Protein AF-U2DZN2-F1 (afdb_monomer_lite)

Foldseek 3Di:
DDCVVVVVVVVVVVVVCVVDPLSVLLVVLVVVQVVPPVSVVLVVVLVVLVVVLVVCVVVVHPCNVVSVVVNVVSVVVQCVPVSSVSNVVSVVVVVVVVVVVVVVVVVVVCVVVD

pLDDT: mean 92.23, std 7.86, range [47.16, 97.44]

Sequence (114 aa):
MNNQGIEEQLDHLLALIDENEAVRRFRELEKMLNENEVIKQRIEQFKDVQKLYTVKEAKKEEEAEALKSLYEETKDNLLNIPLFNEYINLQTELNDLLQQISFILEHELEKDRV

InterPro domains:
  IPR010368 Control of competence regulator ComK, YlbF/YmcA [PF06133] (6-109)
  IPR016783 Biofilm formation YmcA [PIRSF021287] (3-110)
  IPR023378 YheA/YmcA-like domain superfamily [G3DSA:1.20.1500.10] (1-113)
  IPR023378 YheA/YmcA-like domain superfamily [SSF158622] (3-111)

Secondary structure (DSSP, 8-state):
---HHHHHHHHHHHHHHHH-HHHHHHHHHHHHHHH-HHHHHHHHHHHHHHHHHHHHHHTT-THHHHHHHHHHHHHHHHHTSHHHHHHHHHHHHHHHHHHHHHHHHHHHHHHTT-

Organism: NCBI:txid1033810

Structure (mmCIF, N/CA/C/O backbone):
data_AF-U2DZN2-F1
#
_entry.id   AF-U2DZN2-F1
#
loop_
_atom_site.group_PDB
_atom_site.id
_atom_site.type_symbol
_atom_site.label_atom_id
_atom_site.label_alt_id
_atom_site.label_comp_id
_atom_site.label_asym_id
_atom_site.label_entity_id
_atom_site.label_seq_id
_atom_site.pdbx_PDB_ins_code
_atom_site.Cartn_x
_atom_site.Cartn_y
_atom_site.Cartn_z
_atom_site.occupancy
_atom_site.B_iso_or_equiv
_atom_site.auth_seq_id
_atom_site.auth_comp_id
_atom_site.auth_asym_id
_atom_site.auth_atom_id
_atom_site.pdbx_PDB_model_num
ATOM 1 N N . MET A 1 1 ? 2.027 20.563 27.325 1.00 56.56 1 MET A N 1
ATOM 2 C CA . MET A 1 1 ? 0.618 20.241 27.019 1.00 56.56 1 MET A CA 1
ATOM 3 C C . MET A 1 1 ? 0.423 18.767 27.300 1.00 56.56 1 MET A C 1
ATOM 5 O O . MET A 1 1 ? 1.317 18.004 26.962 1.00 56.56 1 MET A O 1
ATOM 9 N N . ASN A 1 2 ? -0.657 18.393 27.988 1.00 70.81 2 ASN A N 1
ATOM 10 C CA . ASN A 1 2 ? -0.998 16.985 28.164 1.00 70.81 2 ASN A CA 1
ATOM 11 C C . ASN A 1 2 ? -1.777 16.535 26.920 1.00 70.81 2 ASN A C 1
ATOM 13 O O . ASN A 1 2 ? -2.864 17.054 26.680 1.00 70.81 2 ASN A O 1
ATOM 17 N N . ASN A 1 3 ? -1.198 15.633 26.130 1.00 87.50 3 ASN A N 1
ATOM 18 C CA . ASN A 1 3 ? -1.799 15.126 24.894 1.00 87.50 3 ASN A CA 1
ATOM 19 C C . ASN A 1 3 ? -2.651 13.871 25.126 1.00 87.50 3 ASN A C 1
ATOM 21 O O . ASN A 1 3 ? -3.254 13.376 24.182 1.00 87.50 3 ASN A O 1
ATOM 25 N N . GLN A 1 4 ? -2.750 13.392 26.369 1.00 87.38 4 GLN A N 1
ATOM 26 C CA . GLN A 1 4 ? -3.407 12.132 26.713 1.00 87.38 4 GLN A CA 1
ATOM 27 C C . GLN A 1 4 ? -4.845 12.027 26.178 1.00 87.38 4 GLN A C 1
ATOM 29 O O . GLN A 1 4 ? -5.225 11.001 25.633 1.00 87.38 4 GLN A O 1
ATOM 34 N N . GLY A 1 5 ? -5.631 13.108 26.243 1.00 89.50 5 GLY A N 1
ATOM 35 C CA . GLY A 1 5 ? -6.991 13.101 25.690 1.00 89.50 5 GLY A CA 1
ATOM 36 C C . GLY A 1 5 ? -7.039 13.005 24.159 1.00 89.50 5 GLY A C 1
ATOM 37 O O . GLY A 1 5 ? -7.992 12.460 23.620 1.00 89.50 5 GLY A O 1
ATOM 38 N N . ILE A 1 6 ? -6.023 13.509 23.450 1.00 89.62 6 ILE A N 1
ATOM 39 C CA . ILE A 1 6 ? -5.908 13.369 21.988 1.00 89.62 6 I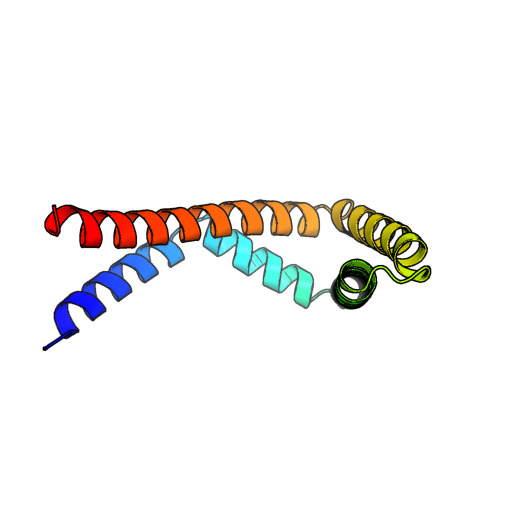LE A CA 1
ATOM 40 C C . ILE A 1 6 ? -5.489 11.938 21.643 1.00 89.62 6 ILE A C 1
ATOM 42 O O . ILE A 1 6 ? -6.062 11.346 20.735 1.00 89.62 6 ILE A O 1
ATOM 46 N N . GLU A 1 7 ? -4.530 11.378 22.386 1.00 92.69 7 GLU A N 1
ATOM 47 C CA . GLU A 1 7 ? -4.074 9.990 22.231 1.00 92.69 7 GLU A CA 1
ATOM 48 C C . GLU A 1 7 ? -5.244 9.005 22.388 1.00 92.69 7 GLU A C 1
ATOM 50 O O . GLU A 1 7 ? -5.457 8.174 21.512 1.00 92.69 7 GLU A O 1
ATOM 55 N N . GLU A 1 8 ? -6.092 9.184 23.405 1.00 94.81 8 GLU A N 1
ATOM 56 C CA . GLU A 1 8 ? -7.289 8.353 23.612 1.00 94.81 8 GLU A CA 1
ATOM 57 C C . GLU A 1 8 ? -8.292 8.428 22.442 1.00 94.81 8 GLU A C 1
ATOM 59 O O . GLU A 1 8 ? -8.897 7.421 22.067 1.00 94.81 8 GLU A O 1
ATOM 64 N N . GLN A 1 9 ? -8.483 9.607 21.837 1.00 93.50 9 GLN A N 1
ATOM 65 C CA . GLN A 1 9 ? -9.378 9.753 20.679 1.00 93.50 9 GLN A CA 1
ATOM 66 C C . GLN A 1 9 ? -8.776 9.160 19.400 1.00 93.50 9 GLN A C 1
ATOM 68 O O . GLN A 1 9 ? -9.510 8.610 18.577 1.00 93.50 9 GLN A O 1
ATOM 73 N N . LEU A 1 10 ? -7.453 9.241 19.234 1.00 93.19 10 LEU A N 1
ATOM 74 C CA . LEU A 1 10 ? -6.753 8.576 18.137 1.00 93.19 10 LEU A CA 1
ATOM 75 C C . LEU A 1 10 ? -6.857 7.055 18.265 1.00 93.19 10 LEU A C 1
ATOM 77 O O . LEU A 1 10 ? -7.168 6.397 17.277 1.00 93.19 10 LEU A O 1
ATOM 81 N N . ASP A 1 11 ? -6.693 6.508 19.469 1.00 95.25 11 ASP A N 1
ATOM 82 C CA . ASP A 1 11 ? -6.875 5.076 19.725 1.00 95.25 11 ASP A CA 1
ATOM 83 C C . ASP A 1 11 ? -8.300 4.618 19.382 1.00 95.25 11 ASP A C 1
ATOM 85 O O . ASP A 1 11 ? -8.493 3.579 18.748 1.00 95.25 11 ASP A O 1
ATOM 89 N N . HIS A 1 12 ? -9.313 5.419 19.728 1.00 95.38 12 HIS A N 1
ATOM 90 C CA . HIS A 1 12 ? -10.697 5.132 19.352 1.00 95.38 12 HIS A CA 1
ATOM 91 C C . HIS A 1 12 ? -10.906 5.156 17.828 1.00 95.38 12 HIS A C 1
ATOM 93 O O . HIS A 1 12 ? -11.559 4.268 17.278 1.00 95.38 12 HIS A O 1
ATOM 99 N N . LEU A 1 13 ? -10.336 6.137 17.120 1.00 94.56 13 LEU A N 1
ATOM 100 C CA . LEU A 1 13 ? -10.385 6.187 15.655 1.00 94.56 13 LEU A CA 1
ATOM 101 C C . LEU A 1 13 ? -9.701 4.964 15.024 1.00 94.56 13 LEU A C 1
ATOM 103 O O . LEU A 1 13 ? -10.247 4.376 14.092 1.00 94.56 13 LEU A O 1
ATOM 107 N N . LEU A 1 14 ? -8.541 4.553 15.543 1.00 94.19 14 LEU A N 1
ATOM 108 C CA . LEU A 1 14 ? -7.833 3.357 15.083 1.00 94.19 14 LEU A CA 1
ATOM 109 C C . LEU A 1 14 ? -8.673 2.090 15.278 1.00 94.19 14 LEU A C 1
ATOM 111 O O . LEU A 1 14 ? -8.739 1.271 14.365 1.00 94.19 14 LEU A O 1
ATOM 115 N N . ALA A 1 15 ? -9.370 1.956 16.410 1.00 95.56 15 ALA A N 1
ATOM 116 C CA . ALA A 1 15 ? -10.274 0.833 16.650 1.00 95.56 15 ALA A CA 1
ATOM 117 C C . ALA A 1 15 ? -11.413 0.776 15.615 1.00 95.56 15 ALA A C 1
ATOM 119 O O . ALA A 1 15 ? -11.699 -0.288 15.069 1.00 95.56 15 ALA A O 1
ATOM 120 N N . LEU A 1 16 ? -12.013 1.922 15.272 1.00 95.31 16 LEU A N 1
ATOM 121 C CA . LEU A 1 16 ? -13.047 1.993 14.230 1.00 95.31 16 LEU A CA 1
ATOM 122 C C . LEU A 1 16 ? -12.507 1.609 12.844 1.00 95.31 16 LEU A C 1
ATOM 124 O O . LEU A 1 16 ? -13.192 0.933 12.075 1.00 95.31 16 LEU A O 1
ATOM 128 N N . ILE A 1 17 ? -11.278 2.022 12.520 1.00 93.75 17 ILE A N 1
ATOM 129 C CA . ILE A 1 17 ? -10.605 1.639 11.272 1.00 93.75 17 ILE A CA 1
ATOM 130 C C . ILE A 1 17 ? -10.330 0.128 11.261 1.00 93.75 17 ILE A C 1
ATOM 132 O O . ILE A 1 17 ? -10.576 -0.528 10.254 1.00 93.75 17 ILE A O 1
ATOM 136 N N . ASP A 1 18 ? -9.886 -0.454 12.374 1.00 91.38 18 ASP A N 1
ATOM 137 C CA . ASP A 1 18 ? -9.637 -1.897 12.503 1.00 91.38 18 ASP A CA 1
ATOM 138 C C . ASP A 1 18 ? -10.911 -2.753 12.394 1.00 91.38 18 ASP A C 1
ATOM 140 O O . ASP A 1 18 ? -10.874 -3.922 11.984 1.00 91.38 18 ASP A O 1
ATOM 144 N N . GLU A 1 19 ? -12.056 -2.187 12.762 1.00 93.69 19 GLU A N 1
ATOM 145 C CA . GLU A 1 19 ? -13.365 -2.817 12.613 1.00 93.69 19 GLU A CA 1
ATOM 146 C C . GLU A 1 19 ? -13.929 -2.727 11.194 1.00 93.69 19 GLU A C 1
ATOM 148 O O . GLU A 1 19 ? -14.817 -3.507 10.846 1.00 93.69 19 GLU A O 1
ATOM 153 N N . ASN A 1 20 ? -13.385 -1.844 10.355 1.00 94.25 20 ASN A N 1
ATOM 154 C CA . ASN A 1 20 ? -13.825 -1.674 8.981 1.00 94.25 20 ASN A CA 1
ATOM 155 C C . ASN A 1 20 ? -13.589 -2.950 8.147 1.00 94.25 20 ASN A C 1
ATOM 157 O O . ASN A 1 20 ? -12.485 -3.501 8.094 1.00 94.25 20 ASN A O 1
ATOM 161 N N . GLU A 1 21 ? -14.632 -3.412 7.455 1.00 94.69 21 GLU A N 1
ATOM 162 C CA . GLU A 1 21 ? -14.586 -4.641 6.654 1.00 94.69 21 GLU A CA 1
ATOM 163 C C . GLU A 1 21 ? -13.539 -4.582 5.537 1.00 94.69 21 GLU A C 1
ATOM 165 O O . GLU A 1 21 ? -12.835 -5.567 5.314 1.00 94.69 21 GLU A O 1
ATOM 170 N N . ALA A 1 22 ? -13.372 -3.427 4.884 1.00 93.94 22 ALA A N 1
ATOM 171 C CA . ALA A 1 22 ? -12.375 -3.240 3.833 1.00 93.94 22 ALA A CA 1
ATOM 172 C C . ALA A 1 22 ? -10.947 -3.355 4.389 1.00 93.94 22 ALA A C 1
ATOM 174 O O . ALA A 1 22 ? -10.095 -3.986 3.766 1.00 93.94 22 ALA A O 1
ATOM 175 N N . VAL A 1 23 ? -10.692 -2.834 5.596 1.00 96.06 23 VAL A N 1
ATOM 176 C CA . VAL A 1 23 ? -9.390 -2.959 6.282 1.00 96.06 23 VAL A CA 1
ATOM 177 C C . VAL A 1 23 ? -9.098 -4.412 6.648 1.00 96.06 23 VAL A C 1
ATOM 179 O O . VAL A 1 23 ? -7.991 -4.904 6.416 1.00 96.06 23 VAL A O 1
ATOM 182 N N . ARG A 1 24 ? -10.086 -5.132 7.187 1.00 96.12 24 ARG A N 1
ATOM 183 C CA . ARG A 1 24 ? -9.940 -6.560 7.508 1.00 96.12 24 ARG A CA 1
ATOM 184 C C . ARG A 1 24 ? -9.672 -7.383 6.253 1.00 96.12 24 ARG A C 1
ATOM 186 O O . ARG A 1 24 ? -8.711 -8.151 6.225 1.00 96.12 24 ARG A O 1
ATOM 193 N N . ARG A 1 25 ? -10.458 -7.162 5.197 1.00 96.56 25 ARG A N 1
ATOM 194 C CA . ARG A 1 25 ? -10.297 -7.839 3.909 1.00 96.56 25 ARG A CA 1
ATOM 195 C C . ARG A 1 25 ? -8.941 -7.544 3.272 1.00 96.56 25 ARG A C 1
ATOM 197 O O . ARG A 1 25 ? -8.286 -8.461 2.787 1.00 96.56 25 ARG A O 1
ATOM 204 N N . PHE A 1 26 ? -8.489 -6.293 3.325 1.00 97.44 26 PHE A N 1
ATOM 205 C CA . PHE A 1 26 ? -7.164 -5.892 2.858 1.00 97.44 26 PHE A CA 1
ATOM 206 C C . PHE A 1 26 ? -6.050 -6.681 3.564 1.00 97.44 26 PHE A C 1
ATOM 208 O O . PHE A 1 26 ? -5.188 -7.250 2.895 1.00 97.44 26 PHE A O 1
ATOM 215 N N . ARG A 1 27 ? -6.104 -6.798 4.900 1.00 95.75 27 ARG A N 1
ATOM 216 C CA . ARG A 1 27 ? -5.129 -7.577 5.693 1.00 95.75 27 ARG A CA 1
ATOM 217 C C . ARG A 1 27 ? -5.161 -9.070 5.363 1.00 95.75 27 ARG A C 1
ATOM 219 O O . ARG A 1 27 ? -4.116 -9.717 5.307 1.00 95.75 27 ARG A O 1
ATOM 226 N N . GLU A 1 28 ? -6.346 -9.630 5.137 1.00 96.62 28 GLU A N 1
ATOM 227 C CA . GLU A 1 28 ? -6.490 -11.025 4.710 1.00 96.62 28 GLU A CA 1
ATOM 228 C C . GLU A 1 28 ? -5.849 -11.265 3.341 1.00 96.62 28 GLU A C 1
ATOM 230 O O . GLU A 1 28 ? -5.073 -12.208 3.184 1.00 96.62 28 GLU A O 1
ATOM 235 N N . LEU A 1 29 ? -6.130 -10.397 2.367 1.00 96.06 29 LEU A N 1
ATOM 236 C CA . LEU A 1 29 ? -5.541 -10.479 1.032 1.00 96.06 29 LEU A CA 1
ATOM 237 C C . LEU A 1 29 ? -4.024 -10.316 1.079 1.00 96.06 29 LEU A C 1
ATOM 239 O O . LEU A 1 29 ? -3.317 -11.097 0.450 1.00 96.06 29 LEU A O 1
ATOM 243 N N . GLU A 1 30 ? -3.513 -9.361 1.859 1.00 95.12 30 GLU A N 1
ATOM 244 C CA . GLU A 1 30 ? -2.074 -9.173 2.060 1.00 95.12 30 GLU A CA 1
ATOM 245 C C . GLU A 1 30 ? -1.416 -10.466 2.557 1.00 95.12 30 GLU A C 1
ATOM 247 O O . GLU A 1 30 ? -0.405 -10.912 2.009 1.00 95.12 30 GLU A O 1
ATOM 252 N N . LYS A 1 31 ? -2.025 -11.120 3.551 1.00 95.81 31 LYS A N 1
ATOM 253 C CA . LYS A 1 31 ? -1.553 -12.407 4.060 1.00 95.81 31 LYS A CA 1
ATOM 254 C C . LYS A 1 31 ? -1.582 -13.490 2.976 1.00 95.81 31 LYS A C 1
ATOM 256 O O . LYS A 1 31 ? -0.570 -14.152 2.763 1.00 95.81 31 LYS A O 1
ATOM 261 N N . MET A 1 32 ? -2.698 -13.639 2.261 1.00 94.81 32 MET A N 1
ATOM 262 C CA . MET A 1 32 ? -2.849 -14.640 1.194 1.00 94.81 32 MET A CA 1
ATOM 263 C C . MET A 1 32 ? -1.832 -14.450 0.059 1.00 94.81 32 MET A C 1
ATOM 265 O O . MET A 1 32 ? -1.297 -15.427 -0.467 1.00 94.81 32 MET A O 1
ATOM 269 N N . LEU A 1 33 ? -1.558 -13.201 -0.324 1.00 94.00 33 LEU A N 1
ATOM 270 C CA . LEU A 1 33 ? -0.577 -12.866 -1.356 1.00 94.00 33 LEU A CA 1
ATOM 271 C C . LEU A 1 33 ? 0.851 -13.166 -0.883 1.00 94.00 33 LEU A C 1
ATOM 273 O O . LEU A 1 33 ? 1.636 -13.720 -1.650 1.00 94.00 33 LEU A O 1
ATOM 277 N N . ASN A 1 34 ? 1.172 -12.853 0.375 1.00 90.62 34 ASN A N 1
ATOM 278 C CA . ASN A 1 34 ? 2.495 -13.087 0.959 1.00 90.62 34 ASN A CA 1
ATOM 279 C C . ASN A 1 34 ? 2.796 -14.569 1.226 1.00 90.62 34 ASN A C 1
ATOM 281 O O . ASN A 1 34 ? 3.958 -14.965 1.180 1.00 90.62 34 ASN A O 1
ATOM 285 N N . GLU A 1 35 ? 1.777 -15.388 1.493 1.00 95.12 35 GLU A N 1
ATOM 286 C CA . GLU A 1 35 ? 1.919 -16.842 1.660 1.00 95.12 35 GLU A CA 1
ATOM 287 C C . GLU A 1 35 ? 2.103 -17.576 0.320 1.00 95.12 35 GLU A C 1
ATOM 289 O O . GLU A 1 35 ? 2.591 -18.707 0.284 1.00 95.12 35 GLU A O 1
ATOM 294 N N . ASN A 1 36 ? 1.746 -16.943 -0.802 1.00 93.56 36 ASN A N 1
ATOM 295 C CA . ASN A 1 36 ? 1.965 -17.494 -2.131 1.00 93.56 36 ASN A CA 1
ATOM 296 C C . ASN A 1 36 ? 3.316 -17.034 -2.694 1.00 93.56 36 ASN A C 1
ATOM 298 O O . ASN A 1 36 ? 3.420 -15.973 -3.306 1.00 93.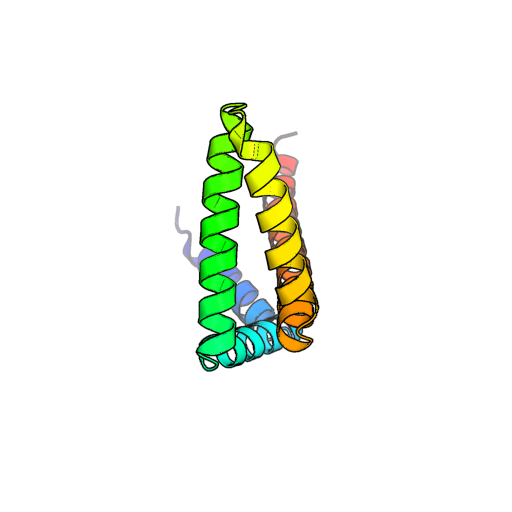56 36 ASN A O 1
ATOM 302 N N . GLU A 1 37 ? 4.342 -17.875 -2.554 1.00 93.50 37 GLU A N 1
ATOM 303 C CA . GLU A 1 37 ? 5.711 -17.576 -3.007 1.00 93.50 37 GLU A CA 1
ATOM 304 C C . GLU A 1 37 ? 5.804 -17.159 -4.484 1.00 93.50 37 GLU A C 1
ATOM 306 O O . GLU A 1 37 ? 6.586 -16.276 -4.831 1.00 93.50 37 GLU A O 1
ATOM 311 N N . VAL A 1 38 ? 4.979 -17.732 -5.368 1.00 91.56 38 VAL A N 1
ATOM 312 C CA . VAL A 1 38 ? 4.985 -17.367 -6.795 1.00 91.56 38 VAL A CA 1
ATOM 313 C C . VAL A 1 38 ? 4.458 -15.949 -6.998 1.00 91.56 38 VAL A C 1
ATOM 315 O O . VAL A 1 38 ? 5.033 -15.177 -7.764 1.00 91.56 38 VAL A O 1
ATOM 318 N N . ILE A 1 39 ? 3.357 -15.598 -6.332 1.00 91.56 39 ILE A N 1
ATOM 319 C CA . ILE A 1 39 ? 2.773 -14.256 -6.428 1.00 91.56 39 ILE A CA 1
ATOM 320 C C . ILE A 1 39 ? 3.701 -13.237 -5.771 1.00 91.56 39 ILE A C 1
ATOM 322 O O . ILE A 1 39 ? 3.992 -12.206 -6.373 1.00 91.56 39 ILE A O 1
ATOM 326 N N . LYS A 1 40 ? 4.225 -13.550 -4.587 1.00 92.12 40 LYS A N 1
ATOM 327 C CA . LYS A 1 40 ? 5.181 -12.714 -3.863 1.00 92.12 40 LYS A CA 1
ATOM 328 C C . LYS A 1 40 ? 6.401 -12.367 -4.717 1.00 92.12 40 LYS A C 1
ATOM 330 O O . LYS A 1 40 ? 6.719 -11.190 -4.856 1.00 92.12 40 LYS A O 1
ATOM 335 N N . GLN A 1 41 ? 7.020 -13.355 -5.366 1.00 92.94 41 GLN A N 1
ATOM 336 C CA . GLN A 1 41 ? 8.154 -13.121 -6.268 1.00 92.94 41 GLN A CA 1
ATOM 337 C C . GLN A 1 41 ? 7.785 -12.209 -7.443 1.00 92.94 41 GLN A C 1
ATOM 339 O O . GLN A 1 41 ? 8.561 -11.329 -7.807 1.00 92.94 41 GLN A O 1
ATOM 344 N N . ARG A 1 42 ? 6.592 -12.373 -8.028 1.00 92.62 42 ARG A N 1
ATOM 345 C CA . ARG A 1 42 ? 6.115 -11.489 -9.105 1.00 92.62 42 ARG A CA 1
ATOM 346 C C . ARG A 1 42 ? 5.893 -10.057 -8.615 1.00 92.62 42 ARG A C 1
ATOM 348 O O . ARG A 1 42 ? 6.223 -9.118 -9.332 1.00 92.62 42 ARG A O 1
ATOM 355 N N . ILE A 1 43 ? 5.366 -9.883 -7.402 1.00 92.06 43 ILE A N 1
ATOM 356 C CA . ILE A 1 43 ? 5.186 -8.568 -6.770 1.00 92.06 43 ILE A CA 1
ATOM 357 C C . ILE A 1 43 ? 6.543 -7.905 -6.508 1.00 92.06 43 ILE A C 1
ATOM 359 O O . ILE A 1 43 ? 6.696 -6.714 -6.765 1.00 92.06 43 ILE A O 1
ATOM 363 N N . GLU A 1 44 ? 7.527 -8.652 -6.008 1.00 93.00 44 GLU A N 1
ATOM 364 C CA . GLU A 1 44 ? 8.888 -8.148 -5.784 1.00 93.00 44 GLU A CA 1
ATOM 365 C C . GLU A 1 44 ? 9.543 -7.712 -7.102 1.00 93.00 44 GLU A C 1
ATOM 367 O O . GLU A 1 44 ? 10.014 -6.581 -7.201 1.00 93.00 44 GLU A O 1
ATOM 372 N N . GLN A 1 45 ? 9.460 -8.541 -8.147 1.00 93.00 45 GLN A N 1
ATOM 373 C CA . GLN A 1 45 ? 9.947 -8.195 -9.488 1.00 93.00 45 GLN A CA 1
ATOM 374 C C . GLN A 1 45 ? 9.282 -6.927 -10.033 1.00 93.00 45 GLN A C 1
ATOM 376 O O . GLN A 1 45 ? 9.964 -6.037 -10.535 1.00 93.00 45 GLN A O 1
ATOM 381 N N . PHE A 1 46 ? 7.960 -6.813 -9.898 1.00 94.00 46 PHE A N 1
ATOM 382 C CA . PHE A 1 46 ? 7.227 -5.614 -10.291 1.00 94.00 46 PHE A CA 1
ATOM 383 C C . PHE A 1 46 ? 7.714 -4.365 -9.541 1.00 94.00 46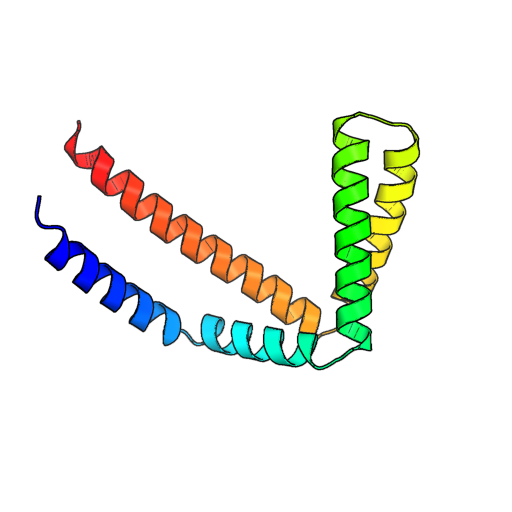 PHE A C 1
ATOM 385 O O . PHE A 1 46 ? 7.964 -3.335 -10.168 1.00 94.00 46 PHE A O 1
ATOM 392 N N . LYS A 1 47 ? 7.914 -4.452 -8.218 1.00 92.81 47 LYS A N 1
ATOM 393 C CA . LYS A 1 47 ? 8.429 -3.340 -7.399 1.00 92.81 47 LYS A CA 1
ATOM 394 C C . LYS A 1 47 ? 9.841 -2.925 -7.812 1.00 92.81 47 LYS A C 1
ATOM 396 O O . LYS A 1 47 ? 10.132 -1.728 -7.864 1.00 92.81 47 LYS A O 1
ATOM 401 N N . ASP A 1 48 ? 10.706 -3.884 -8.127 1.00 95.88 48 ASP A N 1
ATOM 402 C CA . ASP A 1 48 ? 12.071 -3.609 -8.579 1.00 95.88 48 ASP A CA 1
ATOM 403 C C . ASP A 1 48 ? 12.083 -2.896 -9.936 1.00 95.88 48 ASP A C 1
ATOM 405 O O . ASP A 1 48 ? 12.774 -1.884 -10.099 1.00 95.88 48 ASP A O 1
ATOM 409 N N . VAL A 1 49 ? 11.265 -3.366 -10.886 1.00 95.50 49 VAL A N 1
ATOM 410 C CA . VAL A 1 49 ? 11.094 -2.720 -12.196 1.00 95.50 49 VAL A CA 1
ATOM 411 C C . VAL A 1 49 ? 10.513 -1.316 -12.032 1.00 95.50 49 VAL A C 1
ATOM 413 O O . VAL A 1 49 ? 11.065 -0.373 -12.595 1.00 95.50 49 VAL A O 1
ATOM 416 N N . GLN A 1 50 ? 9.467 -1.146 -11.217 1.00 94.94 50 GLN A N 1
ATOM 417 C CA . GLN A 1 50 ? 8.864 0.158 -10.928 1.00 94.94 50 GLN A CA 1
ATOM 418 C C . GLN A 1 50 ? 9.898 1.137 -10.365 1.00 94.94 50 GLN A C 1
ATOM 420 O O . GLN A 1 50 ? 10.011 2.268 -10.834 1.00 94.94 50 GLN A O 1
ATOM 425 N N . LYS A 1 51 ? 10.681 0.710 -9.370 1.00 95.69 51 LYS A N 1
ATOM 426 C CA . LYS A 1 51 ? 11.705 1.550 -8.744 1.00 95.69 51 LYS A CA 1
ATOM 427 C C . LYS A 1 51 ? 12.767 1.978 -9.753 1.00 95.69 51 LYS A C 1
ATOM 429 O O . LYS A 1 51 ? 13.161 3.146 -9.767 1.00 95.69 51 LYS A O 1
ATOM 434 N N . LEU A 1 52 ? 13.241 1.046 -10.579 1.00 94.06 52 LEU A N 1
ATOM 435 C CA . LEU A 1 52 ? 14.239 1.337 -11.600 1.00 94.06 52 LEU A CA 1
ATOM 436 C C . LEU A 1 52 ? 13.678 2.287 -12.664 1.00 94.06 52 LEU A C 1
ATOM 438 O O . LEU A 1 52 ? 14.331 3.281 -12.976 1.00 94.06 52 LEU A O 1
ATOM 442 N N . TYR A 1 53 ? 12.463 2.025 -13.152 1.00 94.94 53 TYR A N 1
ATOM 443 C CA . TYR A 1 53 ? 11.748 2.886 -14.089 1.00 94.94 53 TYR A CA 1
ATOM 444 C C . TYR A 1 53 ? 11.640 4.320 -13.557 1.00 94.94 53 TYR A C 1
ATOM 446 O O . TYR A 1 53 ? 12.137 5.231 -14.211 1.00 94.94 53 TYR A O 1
ATOM 454 N N . THR A 1 54 ? 11.136 4.526 -12.335 1.00 93.56 54 THR A N 1
ATOM 455 C CA . THR A 1 54 ? 10.993 5.865 -11.732 1.00 93.56 54 THR A CA 1
ATOM 456 C C . THR A 1 54 ? 12.317 6.631 -11.679 1.00 93.56 54 THR A C 1
ATOM 458 O O . THR A 1 54 ?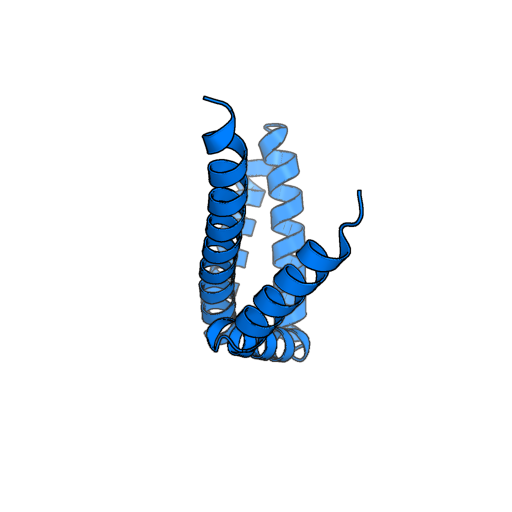 12.371 7.823 -11.978 1.00 93.56 54 THR A O 1
ATOM 461 N N . VAL A 1 55 ? 13.416 5.960 -11.311 1.00 95.50 55 VAL A N 1
ATOM 462 C CA . VAL A 1 55 ? 14.746 6.593 -11.255 1.00 95.50 55 VAL A CA 1
ATOM 463 C C . VAL A 1 55 ? 15.223 7.009 -12.647 1.00 95.50 55 VAL A C 1
ATOM 465 O O . VAL A 1 55 ? 15.795 8.090 -12.799 1.00 95.50 55 VAL A O 1
ATOM 468 N N . LYS A 1 56 ? 15.016 6.153 -13.650 1.00 94.00 56 LYS A N 1
ATOM 469 C CA . LYS A 1 56 ? 15.451 6.378 -15.034 1.00 94.00 56 LYS A CA 1
ATOM 470 C C . LYS A 1 56 ? 14.595 7.435 -15.731 1.00 94.00 56 LYS A C 1
ATOM 472 O O . LYS A 1 56 ? 15.144 8.317 -16.388 1.00 94.00 56 LYS A O 1
ATOM 477 N N . GLU A 1 57 ? 13.285 7.412 -15.505 1.00 94.25 57 GLU A N 1
ATOM 478 C CA . GLU A 1 57 ? 12.330 8.414 -15.984 1.00 94.25 57 GLU A CA 1
ATOM 479 C C . GLU A 1 57 ? 12.658 9.803 -15.421 1.00 94.25 57 GLU A C 1
ATOM 481 O O . GLU A 1 57 ? 12.792 10.763 -16.181 1.00 94.25 57 GLU A O 1
ATOM 486 N N . ALA A 1 58 ? 12.891 9.916 -14.107 1.00 95.38 58 ALA A N 1
ATOM 487 C CA . ALA A 1 58 ? 13.237 11.187 -13.466 1.00 95.38 58 ALA A CA 1
ATOM 488 C C . ALA A 1 58 ? 14.523 11.814 -14.037 1.00 95.38 58 ALA A C 1
ATOM 490 O O . ALA A 1 58 ? 14.667 13.039 -14.072 1.00 95.38 58 ALA A O 1
ATOM 491 N N . LYS A 1 59 ? 15.453 10.975 -14.504 1.00 95.81 59 LYS A N 1
ATOM 492 C CA . LYS A 1 59 ? 16.708 11.389 -15.146 1.00 95.81 59 LYS A CA 1
ATOM 493 C C . LYS A 1 59 ? 16.610 11.532 -16.667 1.00 95.81 59 LYS A C 1
ATOM 495 O O . LYS A 1 59 ? 17.572 12.000 -17.271 1.00 95.81 59 LYS A O 1
ATOM 500 N N . LYS A 1 60 ? 15.465 11.187 -17.269 1.00 93.75 60 LYS A N 1
ATOM 501 C CA . LYS A 1 60 ? 15.225 11.179 -18.723 1.00 93.75 60 LYS A CA 1
ATOM 502 C C . LYS A 1 60 ? 16.257 10.344 -19.492 1.00 93.75 60 LYS A C 1
ATOM 504 O O . LYS A 1 60 ? 16.726 10.756 -20.550 1.00 93.75 60 LYS A O 1
ATOM 509 N N . GLU A 1 61 ? 16.642 9.203 -18.928 1.00 94.81 61 GLU A N 1
ATOM 510 C CA . GLU A 1 61 ? 17.579 8.270 -19.563 1.00 94.81 61 GLU A CA 1
ATOM 511 C C . GLU A 1 61 ? 16.883 7.482 -20.690 1.00 94.81 61 GLU A C 1
ATOM 513 O O . GLU A 1 61 ? 15.684 7.211 -20.611 1.00 94.81 61 GLU A O 1
ATOM 518 N N . GLU A 1 62 ? 17.616 7.117 -21.748 1.00 91.00 62 GLU A N 1
ATOM 519 C CA . GLU A 1 62 ? 17.051 6.457 -22.941 1.00 91.00 62 GLU A CA 1
ATOM 520 C C . GLU A 1 62 ? 16.425 5.090 -22.618 1.00 91.00 62 GLU A C 1
ATOM 522 O O . GLU A 1 62 ? 15.442 4.683 -23.236 1.00 91.00 62 GLU A O 1
ATOM 527 N N . GLU A 1 63 ? 16.937 4.395 -21.600 1.00 90.88 63 GLU A N 1
ATOM 528 C CA . GLU A 1 63 ? 16.417 3.103 -21.152 1.00 90.88 63 GLU A CA 1
ATOM 529 C C . GLU A 1 63 ? 15.069 3.207 -20.420 1.00 90.88 63 GLU A C 1
ATOM 531 O O . GLU A 1 63 ? 14.433 2.179 -20.169 1.00 90.88 63 GLU A O 1
ATOM 536 N N . ALA A 1 64 ? 14.612 4.418 -20.072 1.00 92.06 64 ALA A N 1
ATOM 537 C CA . ALA A 1 64 ? 13.349 4.619 -19.365 1.00 92.06 64 ALA A CA 1
ATOM 538 C C . ALA A 1 64 ? 12.149 4.093 -20.165 1.00 92.06 64 ALA A C 1
ATOM 540 O O . ALA A 1 64 ? 11.254 3.496 -19.576 1.00 92.06 64 ALA A O 1
ATOM 541 N N . GLU A 1 65 ? 12.149 4.241 -21.493 1.00 90.94 65 GLU A N 1
ATOM 542 C CA . GLU A 1 65 ? 11.040 3.767 -22.331 1.00 90.94 65 GLU A CA 1
ATOM 543 C C . GLU A 1 65 ? 10.969 2.232 -22.363 1.00 90.94 65 GLU A C 1
ATOM 545 O O . GLU A 1 65 ? 9.898 1.650 -22.209 1.00 90.94 65 GLU A O 1
ATOM 550 N N . ALA A 1 66 ? 12.115 1.550 -22.464 1.00 90.69 66 ALA A N 1
ATOM 551 C CA . ALA A 1 66 ? 12.160 0.087 -22.403 1.00 90.69 66 ALA A CA 1
ATOM 552 C C . ALA A 1 66 ? 11.703 -0.438 -21.029 1.00 90.69 66 ALA A C 1
ATOM 554 O O . ALA A 1 66 ? 10.980 -1.432 -20.937 1.00 90.69 66 ALA A O 1
ATOM 555 N N . LEU A 1 67 ? 12.091 0.254 -19.954 1.00 93.75 67 LEU A N 1
ATOM 556 C CA . LEU A 1 67 ? 11.644 -0.063 -18.599 1.00 93.75 67 LEU A CA 1
ATOM 557 C C . LEU A 1 67 ? 10.160 0.228 -18.388 1.00 93.75 67 LEU A C 1
ATOM 559 O O . LEU A 1 67 ? 9.520 -0.501 -17.636 1.00 93.75 67 LEU A O 1
ATOM 563 N N . LYS A 1 68 ? 9.607 1.240 -19.060 1.00 93.38 68 LYS A N 1
ATOM 564 C CA . LYS A 1 68 ? 8.177 1.541 -19.034 1.00 93.38 68 LYS A CA 1
ATOM 565 C C . LYS A 1 68 ? 7.363 0.384 -19.595 1.00 93.38 68 LYS A C 1
ATOM 567 O O . LYS A 1 68 ? 6.427 -0.058 -18.940 1.00 93.38 68 LYS A O 1
ATOM 572 N N . SER A 1 69 ? 7.749 -0.148 -20.756 1.00 94.19 69 SER A N 1
ATOM 573 C CA . SER A 1 69 ? 7.060 -1.302 -21.346 1.00 94.19 69 SER A CA 1
ATOM 574 C C . SER A 1 69 ? 7.122 -2.527 -20.431 1.00 94.19 69 SER A C 1
ATOM 576 O O . SER A 1 69 ? 6.108 -3.183 -20.216 1.00 94.19 69 SER A O 1
ATOM 578 N N . LEU A 1 70 ? 8.284 -2.801 -19.826 1.00 93.94 70 LEU A N 1
ATOM 579 C CA . LEU A 1 70 ? 8.427 -3.897 -18.864 1.00 93.94 70 LEU A CA 1
ATOM 580 C C . LEU A 1 70 ? 7.603 -3.661 -17.586 1.00 93.94 70 LEU A C 1
ATOM 582 O O . LEU A 1 70 ? 7.025 -4.596 -17.032 1.00 93.94 70 LEU A O 1
ATOM 586 N N . TYR A 1 71 ? 7.536 -2.419 -17.109 1.00 94.44 71 TYR A N 1
ATOM 587 C CA . TYR A 1 71 ? 6.704 -2.028 -15.974 1.00 94.44 71 TYR A CA 1
ATOM 588 C C . TYR A 1 71 ? 5.216 -2.249 -16.271 1.00 94.44 71 TYR A C 1
ATOM 590 O O . TYR A 1 71 ? 4.524 -2.864 -15.464 1.00 94.44 71 TYR A O 1
ATOM 598 N N . GLU A 1 72 ? 4.730 -1.797 -17.427 1.00 94.88 72 GLU A N 1
ATOM 599 C CA . GLU A 1 72 ? 3.340 -1.982 -17.857 1.00 94.88 72 GLU A CA 1
ATOM 600 C C . GLU A 1 72 ? 3.001 -3.471 -18.016 1.00 94.88 72 GLU A C 1
ATOM 602 O O . GLU A 1 72 ? 2.012 -3.935 -17.456 1.00 94.88 72 GLU A O 1
ATOM 607 N N . GLU A 1 73 ? 3.869 -4.256 -18.658 1.00 95.06 73 GLU A N 1
ATOM 608 C CA . GLU A 1 73 ? 3.664 -5.699 -18.822 1.00 95.06 73 GLU A CA 1
ATOM 609 C C . GLU A 1 73 ? 3.622 -6.437 -17.473 1.00 95.06 73 GLU A C 1
ATOM 611 O O . GLU A 1 73 ? 2.738 -7.260 -17.217 1.00 95.06 73 GLU A O 1
ATOM 616 N N . THR A 1 74 ? 4.573 -6.156 -16.577 1.00 93.62 74 THR A N 1
ATOM 617 C CA . THR A 1 74 ? 4.610 -6.792 -15.249 1.00 93.62 74 THR A CA 1
ATOM 618 C C . THR A 1 74 ? 3.423 -6.372 -14.383 1.00 93.62 74 THR A C 1
ATOM 620 O O . THR A 1 74 ? 2.870 -7.211 -13.666 1.00 93.62 74 THR A O 1
ATOM 623 N N . LYS A 1 75 ? 2.975 -5.116 -14.502 1.00 93.62 75 LYS A N 1
ATOM 624 C CA . LYS A 1 75 ? 1.758 -4.615 -13.859 1.00 93.62 75 LYS A CA 1
ATOM 625 C C . LYS A 1 75 ? 0.517 -5.349 -14.356 1.00 93.62 75 LYS A C 1
ATOM 627 O O . LYS A 1 75 ? -0.243 -5.857 -13.534 1.00 93.62 75 LYS A O 1
ATOM 632 N N . ASP A 1 76 ? 0.320 -5.439 -15.667 1.00 95.19 76 ASP A N 1
ATOM 633 C CA . ASP A 1 76 ? -0.862 -6.068 -16.263 1.00 95.19 76 ASP A CA 1
ATOM 634 C C . ASP A 1 76 ? -0.936 -7.557 -15.910 1.00 95.19 76 ASP A C 1
ATOM 636 O O . ASP A 1 76 ? -1.989 -8.072 -15.530 1.00 95.19 76 ASP A O 1
ATOM 640 N N . ASN A 1 77 ? 0.206 -8.247 -15.926 1.00 93.56 77 ASN A N 1
ATOM 641 C CA . ASN A 1 77 ? 0.299 -9.640 -15.495 1.00 93.56 77 ASN A CA 1
ATOM 642 C C . ASN A 1 77 ? -0.122 -9.847 -14.034 1.00 93.56 77 ASN A C 1
ATOM 644 O O . ASN A 1 77 ? -0.745 -10.864 -13.717 1.00 93.56 77 ASN A O 1
ATOM 648 N N . LEU A 1 78 ? 0.205 -8.907 -13.144 1.00 93.94 78 LEU A N 1
ATOM 649 C CA . LEU A 1 78 ? -0.240 -8.946 -11.754 1.00 93.94 78 LEU A CA 1
ATOM 650 C C . LEU A 1 78 ? -1.721 -8.578 -11.616 1.00 93.94 78 LEU A C 1
ATOM 652 O O . LEU A 1 78 ? -2.445 -9.261 -10.897 1.00 93.94 78 LEU A O 1
ATOM 656 N N . LEU A 1 79 ? -2.198 -7.553 -12.325 1.00 94.00 79 LEU A N 1
ATOM 657 C CA . LEU A 1 79 ? -3.605 -7.131 -12.302 1.00 94.00 79 LEU A CA 1
ATOM 658 C C . LEU A 1 79 ? -4.567 -8.188 -12.854 1.00 94.00 79 LEU A C 1
ATOM 660 O O . LEU A 1 79 ? -5.742 -8.182 -12.492 1.00 94.00 79 LEU A O 1
ATOM 664 N N . ASN A 1 80 ? -4.077 -9.115 -13.678 1.00 95.12 80 ASN A N 1
ATOM 665 C CA . ASN A 1 80 ? -4.834 -10.280 -14.135 1.00 95.12 80 ASN A CA 1
ATOM 666 C C . ASN A 1 80 ? -5.022 -11.358 -13.050 1.00 95.12 80 ASN A C 1
ATOM 668 O O . ASN A 1 80 ? -5.810 -12.284 -13.242 1.00 95.12 80 ASN A O 1
ATOM 672 N N . ILE A 1 81 ? -4.324 -11.269 -11.913 1.00 94.06 81 ILE A N 1
ATOM 673 C CA . ILE A 1 81 ? -4.525 -12.159 -10.764 1.00 94.06 81 ILE A CA 1
ATOM 674 C C . ILE A 1 81 ? -5.681 -11.590 -9.925 1.00 94.06 81 ILE A C 1
ATOM 676 O O . ILE A 1 81 ? -5.507 -10.526 -9.329 1.00 94.06 81 ILE A O 1
ATOM 680 N N . PRO A 1 82 ? -6.832 -12.285 -9.796 1.00 93.75 82 PRO A N 1
ATOM 681 C CA . PRO A 1 82 ? -8.018 -11.722 -9.140 1.00 93.75 82 PRO A CA 1
ATOM 682 C C . PRO A 1 82 ? -7.761 -11.216 -7.717 1.00 93.75 82 PRO A C 1
ATOM 684 O O . PRO A 1 82 ? -8.174 -10.114 -7.372 1.00 93.75 82 PRO A O 1
ATOM 687 N N . LEU A 1 83 ? -7.010 -11.983 -6.919 1.00 93.25 83 LEU A N 1
ATOM 688 C CA . LEU A 1 83 ? -6.663 -11.609 -5.543 1.00 93.25 83 LEU A CA 1
ATOM 689 C C . LEU A 1 83 ? -5.776 -10.359 -5.475 1.00 93.25 83 LEU A C 1
ATOM 691 O O . LEU A 1 83 ? -5.920 -9.555 -4.561 1.00 93.25 83 LEU A O 1
ATOM 695 N N . PHE A 1 84 ? -4.857 -10.191 -6.429 1.00 94.56 84 PHE A N 1
ATOM 696 C CA . PHE A 1 84 ? -3.989 -9.017 -6.470 1.00 94.56 84 PHE A CA 1
ATOM 697 C C . PHE A 1 84 ? -4.752 -7.780 -6.952 1.00 94.56 84 PHE A C 1
ATOM 699 O O . PHE A 1 84 ? -4.564 -6.698 -6.409 1.00 94.56 84 PHE A O 1
ATOM 706 N N . ASN A 1 85 ? -5.636 -7.943 -7.938 1.00 95.44 85 ASN A N 1
ATOM 707 C CA . ASN A 1 85 ? -6.510 -6.872 -8.409 1.00 95.44 85 ASN A CA 1
ATOM 708 C C . ASN A 1 85 ? -7.391 -6.336 -7.271 1.00 95.44 85 ASN A C 1
ATOM 710 O O . ASN A 1 85 ? -7.404 -5.137 -7.013 1.00 95.44 85 ASN A O 1
ATOM 714 N N . GLU A 1 86 ? -8.052 -7.242 -6.543 1.00 96.06 86 GLU A N 1
ATOM 715 C CA . GLU A 1 86 ? -8.862 -6.904 -5.368 1.00 96.06 86 GLU A CA 1
ATOM 716 C C . GLU A 1 86 ? -8.024 -6.185 -4.301 1.00 96.06 86 GLU A C 1
ATOM 718 O O . GLU A 1 86 ? -8.427 -5.139 -3.799 1.00 96.06 86 GLU A O 1
ATOM 723 N N . TYR A 1 87 ? -6.827 -6.705 -4.010 1.00 96.12 87 TYR A N 1
ATOM 724 C CA . TYR A 1 87 ? -5.896 -6.097 -3.062 1.00 96.12 87 TYR A CA 1
ATOM 725 C C . TYR A 1 87 ? -5.514 -4.665 -3.453 1.00 96.12 87 TYR A C 1
ATOM 727 O O . TYR A 1 87 ? -5.550 -3.782 -2.601 1.00 96.12 87 TYR A O 1
ATOM 735 N N . ILE A 1 88 ? -5.178 -4.413 -4.723 1.00 94.88 88 ILE A N 1
ATOM 736 C CA . ILE A 1 88 ? -4.809 -3.073 -5.199 1.00 94.88 88 ILE A CA 1
ATOM 737 C C . ILE A 1 88 ? -5.999 -2.113 -5.148 1.00 94.88 88 ILE A C 1
ATOM 739 O O . ILE A 1 88 ? -5.822 -0.976 -4.718 1.00 94.88 88 ILE A O 1
ATOM 743 N N . ASN A 1 89 ? -7.202 -2.554 -5.523 1.00 96.12 89 ASN A N 1
ATOM 744 C CA . ASN A 1 89 ? -8.393 -1.705 -5.447 1.00 96.12 89 ASN A CA 1
ATOM 745 C C . ASN A 1 89 ? -8.681 -1.294 -3.996 1.00 96.12 89 ASN A C 1
ATOM 747 O O . ASN A 1 89 ? -8.829 -0.107 -3.715 1.00 96.12 89 ASN A O 1
ATOM 751 N N . LEU A 1 90 ? -8.653 -2.253 -3.063 1.00 97.12 90 LEU A N 1
ATOM 752 C CA . LEU A 1 90 ? -8.805 -1.967 -1.634 1.00 97.12 90 LEU A CA 1
ATOM 753 C C . LEU A 1 90 ? -7.676 -1.078 -1.110 1.00 97.12 90 LEU A C 1
ATOM 755 O O . LEU A 1 90 ? -7.925 -0.172 -0.322 1.00 97.12 90 LEU A O 1
ATOM 759 N N . GLN A 1 91 ? -6.437 -1.290 -1.558 1.00 95.38 91 GLN A N 1
ATOM 760 C CA . GLN A 1 91 ? -5.316 -0.432 -1.185 1.00 95.38 91 GLN A CA 1
ATOM 761 C C . GLN A 1 91 ? -5.558 1.022 -1.609 1.00 95.38 91 GLN A C 1
ATOM 763 O O . GLN A 1 91 ? -5.278 1.937 -0.835 1.00 95.38 91 GLN A O 1
ATOM 768 N N . THR A 1 92 ? -6.074 1.246 -2.820 1.00 95.75 92 THR A N 1
ATOM 769 C CA . THR A 1 92 ? -6.434 2.582 -3.308 1.00 95.75 92 THR A CA 1
ATOM 770 C C . THR A 1 92 ? -7.546 3.198 -2.463 1.00 95.75 92 THR A C 1
ATOM 772 O O . THR A 1 92 ? -7.366 4.303 -1.962 1.00 95.75 92 THR A O 1
ATOM 775 N N . GLU A 1 93 ? -8.637 2.470 -2.219 1.00 95.62 93 GLU A N 1
ATOM 776 C CA . GLU A 1 93 ? -9.759 2.955 -1.403 1.00 95.62 93 GLU A CA 1
ATOM 777 C C . GLU A 1 93 ? -9.332 3.326 0.026 1.00 95.62 93 GLU A C 1
ATOM 779 O O . GLU A 1 93 ? -9.715 4.374 0.550 1.00 95.62 93 GLU A O 1
ATOM 784 N N . LEU A 1 94 ? -8.501 2.493 0.659 1.00 96.25 94 LEU A N 1
ATOM 785 C CA . LEU A 1 94 ? -7.986 2.756 2.002 1.00 96.25 94 LEU A CA 1
ATOM 786 C C . LEU A 1 94 ? -7.032 3.953 2.025 1.00 96.25 94 LEU A C 1
ATOM 788 O O . LEU A 1 94 ? -7.079 4.749 2.960 1.00 96.25 94 LEU A O 1
ATOM 792 N N . ASN A 1 95 ? -6.192 4.119 1.001 1.00 95.25 95 ASN A N 1
ATOM 793 C CA . ASN A 1 95 ? -5.337 5.299 0.888 1.00 95.25 95 ASN A CA 1
ATOM 794 C C . ASN A 1 95 ? -6.162 6.582 0.741 1.00 95.25 95 ASN A C 1
ATOM 796 O O . ASN A 1 95 ? -5.835 7.582 1.381 1.00 95.25 95 ASN A O 1
ATOM 800 N N . ASP A 1 96 ? -7.239 6.551 -0.044 1.00 95.62 96 ASP A N 1
ATOM 801 C CA . ASP A 1 96 ? -8.140 7.693 -0.208 1.00 95.62 96 ASP A CA 1
ATOM 802 C C . ASP A 1 96 ? -8.848 8.036 1.111 1.00 95.62 96 ASP A C 1
ATOM 804 O O . ASP A 1 96 ? -8.933 9.208 1.482 1.00 95.62 96 ASP A O 1
ATOM 808 N N . LEU A 1 97 ? -9.296 7.027 1.868 1.00 93.88 97 LEU A N 1
ATOM 809 C CA . LEU A 1 97 ? -9.858 7.215 3.209 1.00 93.88 97 LEU A CA 1
ATOM 810 C C . LEU A 1 97 ? -8.851 7.891 4.151 1.00 93.88 97 LEU A C 1
ATOM 812 O O . LEU A 1 97 ? -9.196 8.852 4.839 1.00 93.88 97 LEU A O 1
ATOM 816 N N . LEU A 1 98 ? -7.604 7.415 4.177 1.00 94.19 98 LEU A N 1
ATOM 817 C CA . LEU A 1 98 ? -6.557 7.990 5.024 1.00 94.19 98 LEU A CA 1
ATOM 818 C C . LEU A 1 98 ? -6.2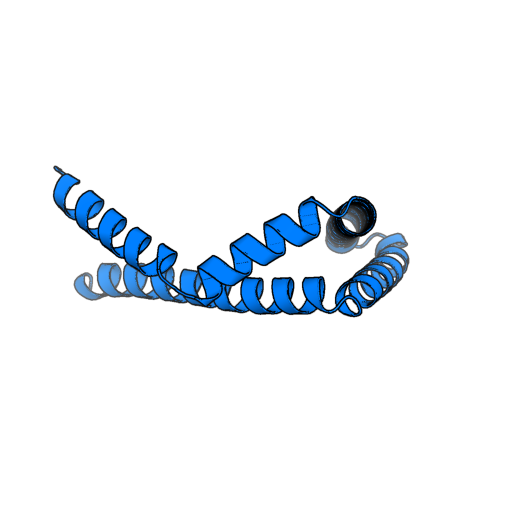45 9.438 4.631 1.00 94.19 98 LEU A C 1
ATOM 820 O O . LEU A 1 98 ? -6.132 10.293 5.507 1.00 94.19 98 LEU A O 1
ATOM 824 N N . GLN A 1 99 ? -6.174 9.737 3.331 1.00 95.25 99 GLN A N 1
ATOM 825 C CA . GLN A 1 99 ? -5.989 11.105 2.843 1.00 95.25 99 GLN A CA 1
ATOM 826 C C . GLN A 1 99 ? -7.149 12.021 3.245 1.00 95.25 99 GLN A C 1
ATOM 828 O O . GLN A 1 99 ? -6.912 13.156 3.652 1.00 95.25 99 GLN A O 1
ATOM 833 N N . GLN A 1 100 ? -8.394 11.538 3.189 1.00 95.62 100 GLN A N 1
ATOM 834 C CA . GLN A 1 100 ? -9.560 12.299 3.646 1.00 95.62 100 GLN A CA 1
ATOM 835 C C . GLN A 1 100 ? -9.507 12.582 5.149 1.00 95.62 100 GLN A C 1
ATOM 837 O O . GLN A 1 100 ? -9.778 13.708 5.560 1.00 95.62 100 GLN A O 1
ATOM 842 N N . ILE A 1 101 ? -9.126 11.595 5.967 1.00 94.12 101 ILE A N 1
ATOM 843 C CA . ILE A 1 101 ? -8.945 11.784 7.413 1.00 94.12 101 ILE A CA 1
ATOM 844 C C . ILE A 1 101 ? -7.881 12.854 7.674 1.00 94.12 101 ILE A C 1
ATOM 846 O O . ILE A 1 101 ? -8.144 13.800 8.415 1.00 94.12 101 ILE A O 1
ATOM 850 N N . SER A 1 102 ? -6.709 12.745 7.038 1.00 94.50 102 SER A N 1
ATOM 851 C CA . SER A 1 102 ? -5.642 13.744 7.155 1.00 94.50 102 SER A CA 1
ATOM 852 C C . SER A 1 102 ? -6.121 15.137 6.753 1.00 94.50 102 SER A C 1
ATOM 854 O O . SER A 1 102 ? -5.931 16.084 7.512 1.00 94.50 102 SER A O 1
ATOM 856 N N . PHE A 1 103 ? -6.817 15.252 5.620 1.00 95.12 103 PHE A N 1
ATOM 857 C CA . PHE A 1 103 ? -7.361 16.519 5.141 1.00 95.12 103 PHE A CA 1
ATOM 858 C C . PHE A 1 103 ? -8.354 17.142 6.128 1.00 95.12 103 PHE A C 1
ATOM 860 O O . PHE A 1 103 ? -8.280 18.338 6.393 1.00 95.12 103 PHE A O 1
ATOM 867 N N . ILE A 1 104 ? -9.274 16.354 6.693 1.00 94.56 104 ILE A N 1
ATOM 868 C CA . ILE A 1 104 ? -10.249 16.846 7.679 1.00 94.56 104 ILE A CA 1
ATOM 869 C C . ILE A 1 104 ? -9.530 17.390 8.916 1.00 94.56 104 ILE A C 1
ATOM 871 O O . ILE A 1 104 ? -9.862 18.476 9.388 1.00 94.56 104 ILE A O 1
ATOM 875 N N . LEU A 1 105 ? -8.540 16.655 9.430 1.00 91.75 105 LEU A N 1
ATOM 876 C CA . LEU A 1 105 ? -7.766 17.077 10.597 1.00 91.75 105 LEU A CA 1
ATOM 877 C C . LEU A 1 105 ? -6.995 18.374 10.324 1.00 91.75 105 LEU A C 1
ATOM 879 O O . LEU A 1 105 ? -7.057 19.298 11.131 1.00 91.75 105 LEU A O 1
ATOM 883 N N . GLU A 1 106 ? -6.298 18.458 9.190 1.00 92.94 106 GLU A N 1
ATOM 884 C CA . GLU A 1 106 ? -5.566 19.660 8.778 1.00 92.94 106 GLU A CA 1
ATOM 885 C C . GLU A 1 106 ? -6.509 20.857 8.614 1.00 92.94 106 GLU A C 1
ATOM 887 O O . GLU A 1 106 ? -6.281 21.915 9.201 1.00 92.94 106 GLU A O 1
ATOM 892 N N . HIS A 1 107 ? -7.610 20.670 7.883 1.00 93.88 107 HIS A N 1
ATOM 893 C CA . HIS A 1 107 ? -8.573 21.727 7.605 1.00 93.88 107 HIS A CA 1
ATOM 894 C C . HIS A 1 107 ? -9.221 22.282 8.877 1.00 93.88 107 HIS A C 1
ATOM 896 O O . HIS A 1 107 ? -9.307 23.499 9.034 1.00 93.88 107 HIS A O 1
ATOM 902 N N . GLU A 1 108 ? -9.669 21.424 9.796 1.00 90.38 108 GLU A N 1
ATOM 903 C CA . GLU A 1 108 ? -10.318 21.881 11.031 1.00 90.38 108 GLU A CA 1
ATOM 904 C C . GLU A 1 108 ? -9.329 22.585 11.978 1.00 90.38 108 GLU A C 1
ATOM 906 O O . GLU A 1 108 ? -9.703 23.558 12.626 1.00 90.38 108 GLU A O 1
ATOM 911 N N . LEU A 1 109 ? -8.050 22.190 12.000 1.00 88.25 109 LEU A N 1
ATOM 912 C CA . LEU A 1 109 ? -7.011 22.900 12.762 1.00 88.25 109 LEU A C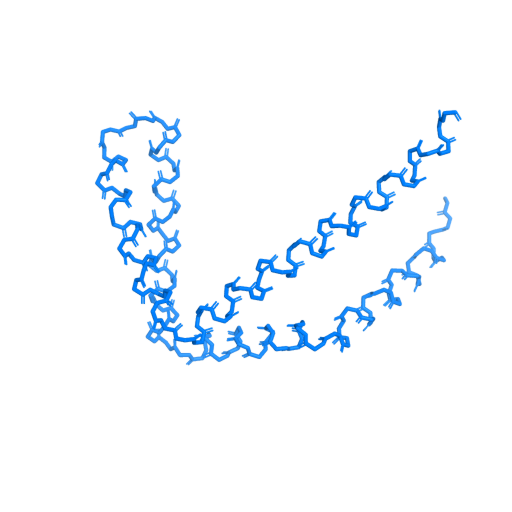A 1
ATOM 913 C C . LEU A 1 109 ? -6.675 24.285 12.182 1.00 88.25 109 LEU A C 1
ATOM 915 O O . LEU A 1 109 ? -6.251 25.184 12.915 1.00 88.25 109 LEU A O 1
ATOM 919 N N . GLU A 1 110 ? -6.825 24.464 10.871 1.00 90.31 110 GLU A N 1
ATOM 920 C CA . GLU A 1 110 ? -6.593 25.740 10.188 1.00 90.31 110 GLU A CA 1
ATOM 921 C C . GLU A 1 110 ? -7.805 26.678 10.241 1.00 90.31 110 GLU A C 1
ATOM 923 O O . GLU A 1 110 ? -7.637 27.898 10.225 1.00 90.31 110 GLU A O 1
ATOM 928 N N . LYS A 1 111 ? -9.018 26.128 10.349 1.00 77.69 111 LYS A N 1
ATOM 929 C CA . LYS A 1 111 ? -10.289 26.870 10.384 1.00 77.69 111 LYS A CA 1
ATOM 930 C C . LYS A 1 111 ? -10.376 27.880 11.527 1.00 77.69 111 LYS A C 1
ATOM 932 O O . LYS A 1 111 ? -10.942 28.952 11.346 1.00 77.69 111 LYS A O 1
ATOM 937 N N . ASP A 1 112 ? -9.757 27.566 12.663 1.00 60.44 112 ASP A N 1
ATOM 938 C CA . ASP A 1 112 ? -9.704 28.427 13.852 1.00 60.44 112 ASP A CA 1
ATOM 939 C C . ASP A 1 112 ? -8.644 29.548 13.759 1.00 60.44 112 ASP A C 1
ATOM 941 O O . ASP A 1 112 ? -8.459 30.317 14.706 1.00 60.44 112 ASP A O 1
ATOM 945 N N . ARG A 1 113 ? -7.909 29.652 12.641 1.00 55.84 113 ARG A N 1
ATOM 946 C CA . ARG A 1 113 ? -6.873 30.679 12.419 1.00 55.84 113 ARG A CA 1
ATOM 947 C C . ARG A 1 113 ? -7.326 31.863 11.556 1.00 55.84 113 ARG A C 1
ATOM 949 O O . ARG A 1 113 ? -6.498 32.740 11.298 1.00 55.84 113 ARG A O 1
ATOM 956 N N . VAL A 1 114 ? -8.590 31.898 11.122 1.00 47.16 114 VAL A N 1
ATOM 957 C CA . VAL A 1 114 ? -9.169 32.959 10.271 1.00 47.16 114 VAL A CA 1
ATOM 958 C C . VAL A 1 114 ? -10.193 33.793 11.031 1.00 47.16 114 VAL A C 1
ATOM 960 O O . VAL A 1 114 ? -11.078 33.201 11.681 1.00 47.16 114 VAL A O 1
#

Radius of gyration: 19.42 Å; chains: 1; bounding box: 32×50×51 Å